Protein AF-A0A6C0H6G8-F1 (afdb_monomer)

Organism: NCBI:txid1070528

Foldseek 3Di:
DEEEEEADDPDPDDDPPYQYEYEDDDDDDDPDPSYHYDDHALLDLVVLLCCCVVRVHAEYAYEQYDPDPPDDLVVVCCRGPVSVLSNLVSQLVRDNHDEYEYEEEPPDDCPDSSNVSRVVCVVVVVVCVVRHRYDYHYDD

pLDDT: mean 82.94, std 13.32, range [47.53, 97.5]

Radius of gyration: 14.56 Å; Cα contacts (8 Å, |Δi|>4): 223; chains: 1; bounding box: 36×35×36 Å

Mean predicted aligned error: 6.03 Å

Sequence (140 aa):
MKVLITGNIIHDIKFDDELIVHIGSVKYTTENKKYIFINGNINSLDLINYVLNKYEITKIIHFFLKSDINVSPIDYTKENIIGIHNLLELSHKYEKLQEFCYITNKKTQDITLFGATQKSIEPIIQLYNNKLPIIIYEND

Secondary structure (DSSP, 8-state):
-EEEEES---S----TT-EEEEES--------TTEEEE---TT-HHHHHHHHHHHT--EEEEEPP---TTS-HHHHHIIIIIHHHHHHHHHHT-TT--EEEEEEETT--TTSHHHHHHHHHHHHHHHHTTTS-EEEEEE-

InterPro domains:
  IPR016040 NAD(P)-binding domain [PF16363] (18-97)
  IPR036291 NAD(P)-binding domain superfamily [SSF51735] (1-103)

Structure (mmCIF, N/CA/C/O backbone):
data_AF-A0A6C0H6G8-F1
#
_entry.id   AF-A0A6C0H6G8-F1
#
loop_
_atom_site.group_PDB
_atom_site.id
_atom_site.type_symbol
_atom_site.label_atom_id
_atom_site.label_alt_id
_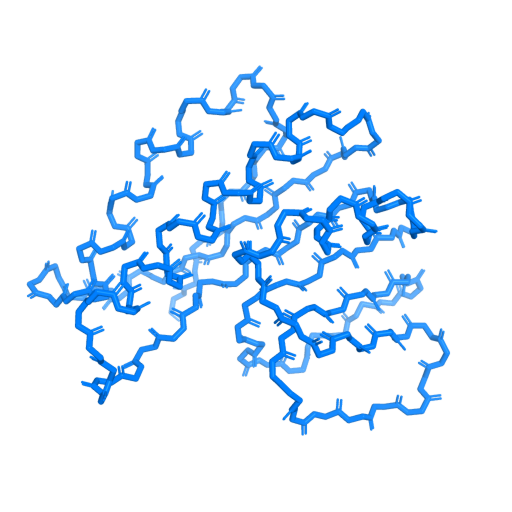atom_site.label_comp_id
_atom_site.label_asym_id
_atom_site.label_entity_id
_atom_site.label_seq_id
_atom_site.pdbx_PDB_ins_code
_atom_site.Cartn_x
_atom_site.Cartn_y
_atom_site.Cartn_z
_atom_site.occupancy
_atom_site.B_iso_or_equiv
_atom_site.auth_seq_id
_atom_site.auth_comp_id
_atom_site.auth_asym_id
_atom_site.auth_atom_id
_atom_site.pdbx_PDB_model_num
ATOM 1 N N . MET A 1 1 ? -6.712 -6.299 16.492 1.00 82.56 1 MET A N 1
ATOM 2 C CA . MET A 1 1 ? -6.152 -5.375 15.477 1.00 82.56 1 MET A CA 1
ATOM 3 C C . MET A 1 1 ? -6.678 -5.778 14.097 1.00 82.56 1 MET A C 1
ATOM 5 O O . MET A 1 1 ? -7.070 -6.934 13.945 1.00 82.56 1 MET A O 1
ATOM 9 N N . LYS A 1 2 ? -6.800 -4.847 13.136 1.00 91.38 2 LYS A N 1
ATOM 10 C CA . LYS A 1 2 ? -7.336 -5.138 11.791 1.00 91.38 2 LYS A CA 1
ATOM 11 C C . LYS A 1 2 ? -6.296 -4.757 10.742 1.00 91.38 2 LYS A C 1
ATOM 13 O O . LYS A 1 2 ? -5.948 -3.582 10.618 1.00 91.38 2 LYS A O 1
ATOM 18 N N . VAL A 1 3 ? -5.778 -5.753 10.036 1.00 91.44 3 VAL A N 1
ATOM 19 C CA . VAL A 1 3 ? -4.589 -5.626 9.196 1.00 91.44 3 VAL A CA 1
ATOM 20 C C . VAL A 1 3 ? -4.957 -5.761 7.730 1.00 91.44 3 VAL A C 1
ATOM 22 O O . VAL A 1 3 ? -5.614 -6.719 7.330 1.00 91.44 3 VAL A O 1
ATOM 25 N N . LEU A 1 4 ? -4.497 -4.813 6.921 1.00 92.31 4 LEU A N 1
ATOM 26 C CA . LEU A 1 4 ? -4.487 -4.937 5.471 1.0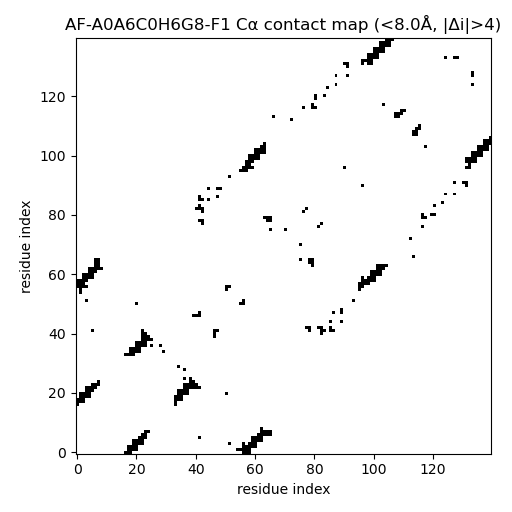0 92.31 4 LEU A CA 1
ATOM 27 C C . LEU A 1 4 ? -3.099 -5.383 5.024 1.00 92.31 4 LEU A C 1
ATOM 29 O O . LEU A 1 4 ? -2.117 -4.673 5.230 1.00 92.31 4 LEU A O 1
ATOM 33 N N . ILE A 1 5 ? -3.032 -6.535 4.371 1.00 89.31 5 ILE A N 1
ATOM 34 C CA . ILE A 1 5 ? -1.829 -7.024 3.710 1.00 89.31 5 ILE A CA 1
ATOM 35 C C . ILE A 1 5 ? -1.957 -6.754 2.215 1.00 89.31 5 ILE A C 1
ATOM 37 O O . ILE A 1 5 ? -2.978 -7.042 1.588 1.00 89.31 5 ILE A O 1
ATOM 41 N N . THR A 1 6 ? -0.898 -6.217 1.628 1.00 88.12 6 THR A N 1
ATOM 42 C CA . THR A 1 6 ? -0.781 -6.031 0.179 1.00 88.12 6 THR A CA 1
ATOM 43 C C . THR A 1 6 ? 0.589 -6.509 -0.281 1.00 88.12 6 THR A C 1
ATOM 45 O O . THR A 1 6 ? 1.507 -6.641 0.530 1.00 88.12 6 THR A O 1
ATOM 48 N N . GLY A 1 7 ? 0.721 -6.802 -1.572 1.00 78.38 7 GLY A N 1
ATOM 49 C CA . GLY A 1 7 ? 1.931 -7.426 -2.098 1.00 78.38 7 GLY A CA 1
ATOM 50 C C . GLY A 1 7 ? 1.802 -8.939 -2.265 1.00 78.38 7 GLY A C 1
ATOM 51 O O . GLY A 1 7 ? 0.791 -9.553 -1.903 1.00 78.38 7 GLY A O 1
ATOM 52 N N . ASN A 1 8 ? 2.854 -9.545 -2.814 1.00 67.00 8 ASN A N 1
ATOM 53 C CA . ASN A 1 8 ? 2.975 -10.996 -2.872 1.00 67.00 8 ASN A CA 1
ATOM 54 C C . ASN A 1 8 ? 3.460 -11.476 -1.508 1.00 67.00 8 ASN A C 1
ATOM 56 O O . ASN A 1 8 ? 4.574 -11.166 -1.095 1.00 67.00 8 ASN A O 1
ATOM 60 N N . ILE A 1 9 ? 2.617 -12.231 -0.813 1.00 59.38 9 ILE A N 1
ATOM 61 C CA . ILE A 1 9 ? 2.985 -12.868 0.448 1.00 59.38 9 ILE A CA 1
ATOM 62 C C . ILE A 1 9 ? 4.026 -13.950 0.128 1.00 59.38 9 ILE A C 1
ATOM 64 O O . ILE A 1 9 ? 3.728 -14.903 -0.592 1.00 59.38 9 ILE A O 1
ATOM 68 N N . ILE A 1 10 ? 5.255 -13.779 0.622 1.00 47.53 10 ILE A N 1
ATOM 69 C CA . ILE A 1 10 ? 6.367 -14.709 0.357 1.00 47.53 10 ILE A CA 1
ATOM 70 C C . ILE A 1 10 ? 6.342 -15.898 1.340 1.00 47.53 10 ILE A C 1
ATOM 72 O O . ILE A 1 10 ? 6.851 -16.967 1.015 1.00 47.53 10 ILE A O 1
ATOM 76 N N . HIS A 1 11 ? 5.678 -15.772 2.497 1.00 49.94 11 HIS A N 1
ATOM 77 C CA . HIS A 1 11 ? 5.649 -16.806 3.540 1.00 49.94 11 HIS A CA 1
ATOM 78 C C . HIS A 1 11 ? 4.314 -16.854 4.293 1.00 49.94 11 HIS A C 1
ATOM 80 O O . HIS A 1 11 ? 3.598 -15.861 4.335 1.00 49.94 11 HIS A O 1
ATOM 86 N N . ASP A 1 12 ? 3.995 -17.990 4.920 1.00 52.94 12 ASP A N 1
ATOM 87 C CA . ASP A 1 12 ? 2.834 -18.145 5.806 1.00 52.94 12 ASP A CA 1
ATOM 88 C C . ASP A 1 12 ? 2.967 -17.238 7.037 1.00 52.94 12 ASP A C 1
ATOM 90 O O . ASP A 1 12 ? 3.495 -17.636 8.078 1.00 52.94 12 ASP A O 1
ATOM 94 N N . ILE A 1 13 ? 2.503 -15.994 6.926 1.00 58.56 13 ILE A N 1
ATOM 95 C CA . ILE A 1 13 ? 2.476 -15.082 8.066 1.00 58.56 13 ILE A CA 1
ATOM 96 C C . ILE A 1 13 ? 1.244 -15.403 8.901 1.00 58.56 13 ILE A C 1
ATOM 98 O O . ILE A 1 13 ? 0.098 -15.191 8.489 1.00 58.56 13 ILE A O 1
ATOM 102 N N . LYS A 1 14 ? 1.498 -15.944 10.088 1.00 58.47 14 LYS A N 1
ATOM 103 C CA . LYS A 1 14 ? 0.480 -16.161 11.109 1.00 58.47 14 LYS A CA 1
ATOM 104 C C . LYS A 1 14 ? 0.383 -14.897 11.950 1.00 58.47 14 LYS A C 1
ATOM 106 O O . LYS A 1 14 ? 1.369 -14.510 12.570 1.00 58.47 14 LYS A O 1
ATOM 111 N N . PHE A 1 15 ? -0.791 -14.276 11.966 1.00 65.19 15 PHE A N 1
ATOM 112 C CA . PHE A 1 15 ? -1.121 -13.281 12.980 1.00 65.19 15 PHE A CA 1
ATOM 113 C C . PHE A 1 15 ? -2.182 -13.889 13.886 1.00 65.19 15 PHE A C 1
ATOM 115 O O . PHE A 1 15 ? -3.230 -14.343 13.415 1.00 65.19 15 PHE A O 1
ATOM 122 N N . ASP A 1 16 ? -1.892 -13.927 15.180 1.00 64.62 16 ASP A N 1
ATOM 123 C CA . ASP A 1 16 ? -2.834 -14.422 16.171 1.00 64.62 16 ASP A CA 1
ATOM 124 C C . ASP A 1 16 ? -3.845 -13.311 16.502 1.00 64.62 16 ASP A C 1
ATOM 126 O O . ASP A 1 16 ? -3.483 -12.172 16.771 1.00 64.62 16 ASP A O 1
ATOM 130 N N . ASP A 1 17 ? -5.137 -13.649 16.451 1.00 60.91 17 ASP A N 1
ATOM 131 C CA . ASP A 1 17 ? -6.265 -12.789 16.861 1.00 60.91 17 ASP A CA 1
ATOM 132 C C . ASP A 1 17 ? -6.508 -11.484 16.077 1.00 60.91 17 ASP A C 1
ATOM 134 O O . ASP A 1 17 ? -7.183 -10.563 16.552 1.00 60.91 17 ASP A O 1
ATOM 138 N N . GLU A 1 18 ? -6.079 -11.438 14.817 1.00 76.50 18 GLU A N 1
ATOM 139 C CA . GLU A 1 18 ? -6.266 -10.282 13.935 1.00 76.50 18 GLU A CA 1
ATOM 140 C C . GLU A 1 18 ? -7.187 -10.590 12.755 1.00 76.50 18 GLU A C 1
ATOM 142 O O . GLU A 1 18 ? -7.136 -11.675 12.179 1.00 76.50 18 GLU A O 1
ATOM 147 N N . LEU A 1 19 ? -8.035 -9.624 12.381 1.00 80.31 19 LEU A N 1
ATOM 148 C CA . LEU A 1 19 ? -8.724 -9.677 11.091 1.00 80.31 19 LEU A CA 1
ATOM 149 C C . LEU A 1 19 ? -7.719 -9.283 10.013 1.00 80.31 19 LEU A C 1
ATOM 151 O O . LEU A 1 19 ? -7.237 -8.150 10.025 1.00 80.31 19 LEU A O 1
ATOM 155 N N . ILE A 1 20 ? -7.457 -10.183 9.076 1.00 82.31 20 ILE A N 1
ATOM 156 C CA . ILE A 1 20 ? -6.527 -9.963 7.974 1.00 82.31 20 ILE A CA 1
ATOM 157 C C . ILE A 1 20 ? -7.315 -9.837 6.685 1.00 82.31 20 ILE A C 1
ATOM 159 O O . ILE A 1 20 ? -8.062 -10.737 6.304 1.00 82.31 20 ILE A O 1
ATOM 163 N N . VAL A 1 21 ? -7.112 -8.724 5.995 1.00 80.25 21 VAL A N 1
ATOM 164 C CA . VAL A 1 21 ? -7.629 -8.495 4.653 1.00 80.25 21 VAL A CA 1
ATOM 165 C C . VAL A 1 21 ? -6.450 -8.486 3.696 1.00 80.25 21 VAL A C 1
ATOM 167 O O . VAL A 1 21 ? -5.530 -7.696 3.875 1.00 80.25 21 VAL A O 1
ATOM 170 N N . HIS A 1 22 ? -6.451 -9.352 2.687 1.00 84.38 22 HIS A N 1
ATOM 171 C CA . HIS A 1 22 ? -5.402 -9.386 1.666 1.00 84.38 22 HIS A CA 1
ATOM 172 C C . HIS A 1 22 ? -5.952 -8.931 0.319 1.00 84.38 22 HIS A C 1
ATOM 174 O O . HIS A 1 22 ? -6.954 -9.474 -0.147 1.0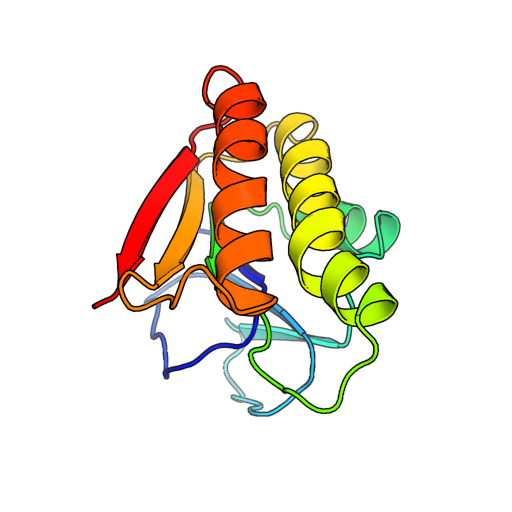0 84.38 22 HIS A O 1
ATOM 180 N N . ILE A 1 23 ? -5.294 -7.948 -0.303 1.00 83.31 23 ILE A N 1
ATOM 181 C CA . ILE A 1 23 ? -5.559 -7.553 -1.693 1.00 83.31 23 ILE A CA 1
ATOM 182 C C . ILE A 1 23 ? -4.446 -8.119 -2.573 1.00 83.31 23 ILE A C 1
ATOM 184 O O . ILE A 1 23 ? -3.292 -7.693 -2.471 1.00 83.31 23 ILE A O 1
ATOM 188 N N . GLY A 1 24 ? -4.792 -9.049 -3.460 1.00 78.31 24 GLY A N 1
ATOM 189 C CA . GLY A 1 24 ? -3.836 -9.607 -4.409 1.00 78.31 24 GLY A CA 1
ATOM 190 C C . GLY A 1 24 ? -4.378 -10.778 -5.218 1.00 78.31 24 GLY A C 1
ATOM 191 O O . GLY A 1 24 ? -5.546 -11.151 -5.117 1.00 78.31 24 GLY A O 1
ATOM 192 N N . SER A 1 25 ? -3.498 -11.362 -6.032 1.00 67.50 25 SER A N 1
ATOM 193 C CA . SER A 1 25 ? -3.811 -12.569 -6.801 1.00 67.50 25 SER A CA 1
ATOM 194 C C . SER A 1 25 ? -3.814 -13.792 -5.877 1.00 67.50 25 SER A C 1
ATOM 196 O O . SER A 1 25 ? -2.908 -13.966 -5.063 1.00 67.50 25 SER A O 1
ATOM 198 N N . VAL A 1 26 ? -4.837 -14.638 -5.995 1.00 57.00 26 VAL A N 1
ATOM 199 C CA . VAL A 1 26 ? -5.078 -15.783 -5.101 1.00 57.00 26 VAL A CA 1
ATOM 200 C C . VAL A 1 26 ? -3.977 -16.842 -5.234 1.00 57.00 26 VAL A C 1
ATOM 202 O O . VAL A 1 26 ? -3.693 -17.302 -6.339 1.00 57.00 26 VAL A O 1
ATOM 205 N N . LYS A 1 27 ? -3.422 -17.302 -4.103 1.00 52.19 27 LYS A N 1
ATOM 206 C CA . LYS A 1 27 ? -2.722 -18.601 -4.026 1.00 52.19 27 LYS A CA 1
ATOM 207 C C . LYS A 1 27 ? -3.148 -19.502 -2.865 1.00 52.19 27 LYS A C 1
ATOM 209 O O . LYS A 1 27 ? -2.945 -20.704 -2.971 1.00 52.19 27 LYS A O 1
ATOM 214 N N . TYR A 1 28 ? -3.785 -18.975 -1.817 1.00 50.88 28 TYR A N 1
ATOM 215 C CA . TYR A 1 28 ? -4.191 -19.780 -0.663 1.00 50.88 28 TYR A CA 1
ATOM 216 C C . TYR A 1 28 ? -5.539 -19.315 -0.117 1.00 50.88 28 TYR A C 1
ATOM 218 O O . TYR A 1 28 ? -5.723 -18.137 0.172 1.00 50.88 28 TYR A O 1
ATOM 226 N N . THR A 1 29 ? -6.479 -20.245 0.030 1.00 49.69 29 THR A N 1
ATOM 227 C CA . THR A 1 29 ? -7.732 -20.041 0.760 1.00 49.69 29 THR A CA 1
ATOM 228 C C . THR A 1 29 ? -7.630 -20.817 2.064 1.00 49.69 29 THR A C 1
ATOM 230 O O . THR A 1 29 ? -7.604 -22.046 2.047 1.00 49.69 29 THR A O 1
ATOM 233 N N . THR A 1 30 ? -7.552 -20.123 3.194 1.00 54.38 30 THR A N 1
ATOM 234 C CA . THR A 1 30 ? -7.760 -20.752 4.500 1.00 54.38 30 THR A CA 1
ATOM 235 C C . THR A 1 30 ? -9.227 -20.557 4.880 1.00 54.38 30 THR A C 1
ATOM 237 O O . THR A 1 30 ? -9.772 -19.469 4.718 1.00 54.38 30 THR A O 1
ATOM 240 N N . GLU A 1 31 ? -9.895 -21.590 5.398 1.00 59.31 3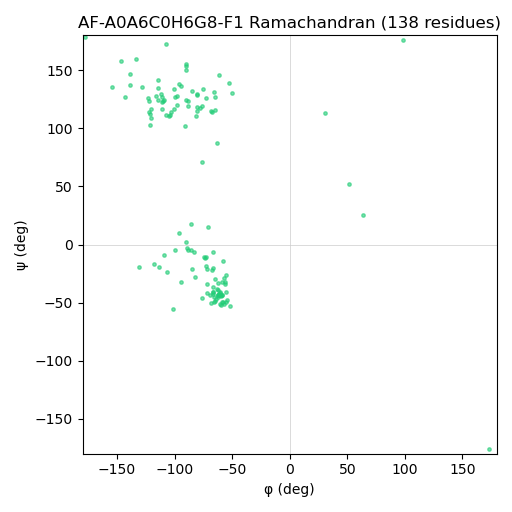1 GLU A N 1
ATOM 241 C CA . GLU A 1 31 ? -11.296 -21.509 5.866 1.00 59.31 31 GLU A CA 1
ATOM 242 C C . GLU A 1 31 ? -11.451 -20.689 7.167 1.00 59.31 31 GLU A C 1
ATOM 244 O O . GLU A 1 31 ? -12.466 -20.744 7.866 1.00 59.31 31 GLU A O 1
ATOM 249 N N . ASN A 1 32 ? -10.424 -19.923 7.536 1.00 68.94 32 ASN A N 1
ATOM 250 C CA . ASN A 1 32 ? -10.394 -19.174 8.773 1.00 68.94 32 ASN A CA 1
ATOM 251 C C . ASN A 1 32 ? -11.196 -17.876 8.614 1.00 68.94 32 ASN A C 1
ATOM 253 O O . ASN A 1 32 ? -10.825 -16.995 7.845 1.00 68.94 32 ASN A O 1
ATOM 257 N N . LYS A 1 33 ? -12.259 -17.719 9.411 1.00 72.75 33 LYS A N 1
ATOM 258 C CA . LYS A 1 33 ? -13.119 -16.518 9.436 1.00 72.75 33 LYS A CA 1
ATOM 259 C C . LYS A 1 33 ? -12.371 -15.213 9.751 1.00 72.75 33 LYS A C 1
ATOM 261 O O . LYS A 1 33 ? -12.936 -14.140 9.566 1.00 72.75 33 LYS A O 1
ATOM 266 N N . LYS A 1 34 ? -11.131 -15.295 10.245 1.00 81.31 34 LYS A N 1
ATOM 267 C CA . LYS A 1 34 ? -10.244 -14.149 10.493 1.00 81.31 34 LYS A CA 1
ATOM 268 C C . LYS A 1 34 ? -9.487 -13.680 9.240 1.00 81.31 34 LYS A C 1
ATOM 270 O O . LYS A 1 34 ? -8.834 -12.647 9.300 1.00 81.31 34 LYS A O 1
ATOM 275 N N . TYR A 1 35 ? -9.586 -14.392 8.116 1.00 83.56 35 TYR A N 1
ATOM 276 C CA . TYR A 1 35 ? -8.925 -14.050 6.857 1.00 83.56 35 TYR A CA 1
ATOM 277 C C . TYR A 1 35 ? -9.954 -13.735 5.768 1.00 83.56 35 TYR A C 1
ATOM 279 O O . TYR A 1 35 ? -10.859 -14.520 5.489 1.00 83.56 35 TYR A O 1
ATOM 287 N N . ILE A 1 36 ? -9.796 -12.579 5.131 1.00 86.00 36 ILE A N 1
ATOM 288 C CA . ILE A 1 36 ? -10.605 -12.130 4.001 1.00 86.00 36 ILE A CA 1
ATOM 289 C C . ILE A 1 36 ? -9.669 -11.901 2.823 1.00 86.00 36 ILE A C 1
ATOM 291 O O . ILE A 1 36 ? -8.810 -11.022 2.850 1.00 86.00 36 ILE A O 1
ATOM 295 N N . PHE A 1 37 ? -9.865 -12.675 1.763 1.00 85.69 37 PHE A N 1
ATOM 296 C CA . PHE A 1 37 ? -9.129 -12.508 0.518 1.00 85.69 37 PHE A CA 1
ATOM 297 C C . PHE A 1 37 ? -9.967 -11.714 -0.475 1.00 85.69 37 PHE A C 1
ATOM 299 O O . PHE A 1 37 ? -11.120 -12.051 -0.749 1.00 85.69 37 PHE A O 1
ATOM 306 N N . ILE A 1 38 ? -9.374 -10.658 -1.018 1.00 87.06 38 ILE A N 1
ATOM 307 C CA . ILE A 1 38 ? -9.989 -9.786 -2.008 1.00 87.06 38 ILE A CA 1
ATOM 308 C C . ILE A 1 38 ? -9.117 -9.836 -3.254 1.00 87.06 38 ILE A C 1
ATOM 310 O O . ILE A 1 38 ? -8.009 -9.301 -3.283 1.00 87.06 38 ILE A O 1
ATOM 314 N N . ASN A 1 39 ? -9.630 -10.480 -4.300 1.00 86.56 39 ASN A N 1
ATOM 315 C CA . ASN A 1 39 ? -8.971 -10.440 -5.595 1.00 86.56 39 ASN A CA 1
ATOM 316 C C . ASN A 1 39 ? -9.047 -9.010 -6.145 1.00 86.56 39 ASN A C 1
ATOM 318 O O . ASN A 1 39 ? -10.137 -8.504 -6.419 1.00 86.56 39 ASN A O 1
ATOM 322 N N . GLY A 1 40 ? -7.901 -8.348 -6.272 1.00 87.00 40 GLY A N 1
ATOM 323 C CA . GLY A 1 40 ? -7.853 -6.951 -6.672 1.00 87.00 40 GLY A CA 1
ATOM 324 C C . GLY A 1 40 ? -6.440 -6.399 -6.798 1.00 87.00 40 GLY A C 1
ATOM 325 O O . GLY A 1 40 ? -5.452 -7.092 -6.564 1.00 87.00 40 GLY A O 1
ATOM 326 N N . ASN A 1 41 ? -6.358 -5.129 -7.195 1.00 86.50 41 ASN A N 1
ATOM 327 C CA . ASN A 1 41 ? -5.108 -4.422 -7.450 1.00 86.50 41 ASN A CA 1
ATOM 328 C C . ASN A 1 41 ? -5.098 -3.097 -6.675 1.00 86.50 41 ASN A C 1
ATOM 330 O O . ASN A 1 41 ? -6.077 -2.353 -6.699 1.00 86.50 41 ASN A O 1
ATOM 334 N N . ILE A 1 42 ? -3.972 -2.785 -6.037 1.00 90.00 42 ILE A N 1
ATOM 335 C CA . ILE A 1 42 ? -3.721 -1.527 -5.312 1.00 90.00 42 ILE A CA 1
ATOM 336 C C . ILE A 1 42 ? -3.654 -0.290 -6.233 1.00 90.00 42 ILE A C 1
ATOM 338 O O . ILE A 1 42 ? -3.623 0.850 -5.785 1.00 90.00 42 ILE A O 1
ATOM 342 N N . ASN A 1 43 ? -3.691 -0.487 -7.547 1.00 91.25 43 ASN A N 1
ATOM 343 C CA . ASN A 1 43 ? -3.943 0.583 -8.505 1.00 91.25 43 ASN A CA 1
ATOM 344 C C . ASN A 1 43 ? -5.416 1.040 -8.527 1.00 91.25 43 ASN A C 1
ATOM 346 O O . ASN A 1 43 ? -5.715 2.082 -9.102 1.00 91.25 43 ASN A O 1
ATOM 350 N N . SER A 1 44 ? -6.336 0.298 -7.897 1.00 94.62 44 SER A N 1
ATOM 351 C CA . SER A 1 44 ? -7.737 0.697 -7.744 1.00 94.62 44 SER A CA 1
ATOM 352 C C . SER A 1 44 ? -7.942 1.482 -6.447 1.00 94.62 44 SER A C 1
ATOM 354 O O . SER A 1 44 ? -8.024 0.908 -5.358 1.00 94.62 44 SER A O 1
ATOM 356 N N . LEU A 1 45 ? -8.038 2.808 -6.570 1.00 95.94 45 LEU A N 1
ATOM 357 C CA . LEU A 1 45 ? -8.260 3.708 -5.434 1.00 95.94 45 LEU A CA 1
ATOM 358 C C . LEU A 1 45 ? -9.582 3.416 -4.716 1.00 95.94 45 LEU A C 1
ATOM 360 O O . LEU A 1 45 ? -9.615 3.373 -3.488 1.00 95.94 45 LEU A O 1
ATOM 364 N N . ASP A 1 46 ? -10.646 3.146 -5.474 1.00 96.88 46 ASP A N 1
ATOM 365 C CA . ASP A 1 46 ? -11.961 2.814 -4.920 1.00 96.88 46 ASP A CA 1
ATOM 366 C C . ASP A 1 46 ? -11.909 1.532 -4.092 1.00 96.88 46 ASP A C 1
ATOM 368 O O . ASP A 1 46 ? -12.506 1.463 -3.018 1.00 96.88 46 ASP A O 1
ATOM 372 N N . LEU A 1 47 ? -11.150 0.532 -4.554 1.00 95.50 47 LEU A N 1
ATOM 373 C CA . LEU A 1 47 ? -10.969 -0.717 -3.824 1.00 95.50 47 LEU A CA 1
ATOM 374 C C . LEU A 1 47 ? -10.220 -0.494 -2.512 1.00 95.50 47 LEU A C 1
ATOM 376 O O . LEU A 1 47 ? -10.678 -0.967 -1.473 1.00 95.50 47 LEU A O 1
ATOM 380 N N . ILE A 1 48 ? -9.087 0.216 -2.544 1.00 95.56 48 ILE A N 1
ATOM 381 C CA . ILE A 1 48 ? -8.322 0.510 -1.325 1.00 95.56 48 ILE A CA 1
ATOM 382 C C . ILE A 1 48 ? -9.208 1.282 -0.349 1.00 95.56 48 ILE A C 1
ATOM 384 O O . ILE A 1 48 ? -9.341 0.880 0.805 1.00 95.56 48 ILE A O 1
ATOM 388 N N . ASN A 1 49 ? -9.864 2.347 -0.812 1.00 97.25 49 ASN A N 1
ATOM 389 C CA . ASN A 1 49 ? -10.717 3.171 0.033 1.00 97.25 49 ASN A CA 1
ATOM 390 C C . ASN A 1 49 ? -11.888 2.365 0.617 1.00 97.25 49 ASN A C 1
ATOM 392 O O . ASN A 1 49 ? -12.177 2.470 1.811 1.00 97.25 49 ASN A O 1
ATOM 396 N N . TYR A 1 50 ? -12.529 1.512 -0.187 1.00 97.31 50 TYR A N 1
ATOM 397 C CA . TYR A 1 50 ? -13.557 0.589 0.289 1.00 97.31 50 TYR A CA 1
ATOM 398 C C . TYR A 1 50 ? -13.010 -0.331 1.380 1.00 97.31 50 TYR A C 1
ATOM 400 O O . TYR A 1 50 ? -13.624 -0.433 2.435 1.00 97.31 50 TYR A O 1
ATOM 408 N N . VAL A 1 51 ? -11.857 -0.969 1.167 1.00 96.44 51 VAL A N 1
ATOM 409 C CA . VAL A 1 51 ? -11.268 -1.916 2.125 1.00 96.44 51 VAL A CA 1
ATOM 410 C C . VAL A 1 51 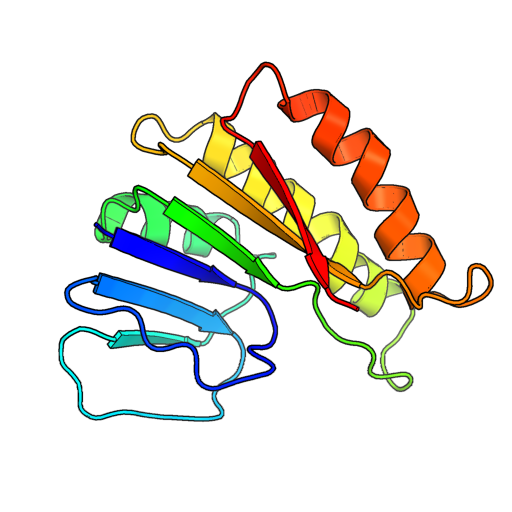? -10.887 -1.232 3.436 1.00 96.44 51 VAL A C 1
ATOM 412 O O . VAL A 1 51 ? -11.255 -1.733 4.501 1.00 96.44 51 VAL A O 1
ATOM 415 N N . LEU A 1 52 ? -10.220 -0.075 3.372 1.00 97.38 52 LEU A N 1
ATOM 416 C CA . LEU A 1 52 ? -9.846 0.697 4.559 1.00 97.38 52 LEU A CA 1
ATOM 417 C C . LEU A 1 52 ? -11.078 1.019 5.415 1.00 97.38 52 LEU A C 1
ATOM 419 O O . LEU A 1 52 ? -11.090 0.723 6.609 1.00 97.38 52 LEU A O 1
ATOM 423 N N . ASN A 1 53 ? -12.144 1.533 4.795 1.00 97.50 53 ASN A N 1
ATOM 424 C CA . ASN A 1 53 ? -13.352 1.952 5.507 1.00 97.50 53 ASN A CA 1
ATOM 425 C C . ASN A 1 53 ? -14.239 0.778 5.949 1.00 97.50 53 ASN A C 1
ATOM 427 O O . ASN A 1 53 ? -14.680 0.743 7.096 1.00 97.50 53 ASN A O 1
ATOM 431 N N . LYS A 1 54 ? -14.491 -0.195 5.064 1.00 96.75 54 LYS A N 1
ATOM 432 C CA . LYS A 1 54 ? -15.359 -1.362 5.309 1.00 96.75 54 LYS A CA 1
ATOM 433 C C . LYS A 1 54 ? -14.870 -2.187 6.489 1.00 96.75 54 LYS A C 1
ATOM 435 O O . LYS A 1 54 ? -15.679 -2.643 7.294 1.00 96.75 54 LYS A O 1
ATOM 440 N N . TYR A 1 55 ? -13.561 -2.412 6.550 1.00 95.44 55 TYR A N 1
ATOM 441 C CA . TYR A 1 55 ? -12.957 -3.263 7.566 1.00 95.44 55 TYR A CA 1
ATOM 442 C C . TYR A 1 55 ? -12.361 -2.465 8.714 1.00 95.44 55 TYR A C 1
ATOM 444 O O . TYR A 1 55 ? -11.974 -3.078 9.696 1.00 95.44 55 TYR A O 1
ATOM 452 N N . GLU A 1 56 ? -12.349 -1.133 8.649 1.00 96.25 56 GLU A N 1
ATOM 453 C CA . GLU A 1 56 ? -11.740 -0.259 9.654 1.00 96.25 56 GLU A CA 1
ATOM 454 C C . GLU A 1 56 ? -10.295 -0.660 9.960 1.00 96.25 56 GLU A C 1
ATOM 456 O O . GLU A 1 56 ? -9.919 -0.907 11.107 1.00 96.25 56 GLU A O 1
ATOM 461 N N . ILE A 1 57 ? -9.501 -0.789 8.903 1.00 96.94 57 ILE A N 1
ATOM 462 C CA . ILE A 1 57 ? -8.094 -1.170 8.998 1.00 96.94 57 ILE A CA 1
ATOM 463 C C . ILE A 1 57 ? -7.378 -0.242 9.989 1.00 96.94 57 ILE A C 1
ATOM 465 O O . ILE A 1 57 ? -7.635 0.955 10.010 1.00 96.94 57 ILE A O 1
ATOM 469 N N . THR A 1 58 ? -6.500 -0.782 10.827 1.00 96.81 58 THR A N 1
ATOM 470 C CA . THR A 1 58 ? -5.668 0.007 11.753 1.00 96.81 58 THR A CA 1
ATOM 471 C C . THR A 1 58 ? -4.184 -0.162 11.464 1.00 96.81 58 THR A C 1
ATOM 473 O O . THR A 1 58 ? -3.384 0.661 11.892 1.00 96.81 58 THR A O 1
ATOM 476 N N . LYS A 1 59 ? -3.808 -1.198 10.710 1.00 95.12 59 LYS A N 1
ATOM 477 C CA . LYS A 1 59 ? -2.428 -1.465 10.313 1.00 95.12 59 LYS A CA 1
ATOM 478 C C . LYS A 1 59 ? -2.366 -1.918 8.862 1.00 95.12 59 LYS A C 1
ATOM 480 O O . LYS A 1 59 ? -3.177 -2.738 8.431 1.00 95.12 59 LYS A O 1
ATOM 485 N N . ILE A 1 60 ? -1.402 -1.401 8.115 1.00 94.25 60 ILE A N 1
ATOM 486 C CA . ILE A 1 60 ? -1.113 -1.836 6.747 1.00 94.25 60 ILE A CA 1
ATOM 487 C C . ILE A 1 60 ? 0.262 -2.484 6.734 1.00 94.25 60 ILE A C 1
ATOM 489 O O . ILE A 1 60 ? 1.202 -1.938 7.297 1.00 94.25 60 ILE A O 1
ATOM 493 N N . ILE A 1 61 ? 0.379 -3.635 6.080 1.00 91.56 61 ILE A N 1
ATOM 494 C CA . ILE A 1 61 ? 1.655 -4.284 5.794 1.00 91.56 61 ILE A CA 1
ATOM 495 C C . ILE A 1 61 ? 1.755 -4.441 4.282 1.00 91.56 61 ILE A C 1
ATOM 497 O O . ILE A 1 61 ? 0.994 -5.190 3.663 1.00 91.56 61 ILE A O 1
ATOM 501 N N . HIS A 1 62 ? 2.682 -3.710 3.679 1.00 89.69 62 HIS A N 1
ATOM 502 C CA . HIS A 1 62 ? 2.957 -3.794 2.257 1.00 89.69 62 HIS A CA 1
ATOM 503 C C . HIS A 1 62 ? 4.258 -4.559 2.027 1.00 89.69 62 HIS A C 1
ATOM 505 O O . HIS A 1 62 ? 5.344 -4.065 2.336 1.00 89.69 62 HIS A O 1
ATOM 511 N N . PHE A 1 63 ? 4.135 -5.764 1.475 1.00 84.06 63 PHE A N 1
ATOM 512 C CA . PHE A 1 63 ? 5.270 -6.514 0.955 1.00 84.06 63 PHE A CA 1
ATOM 513 C C . PHE A 1 63 ? 5.615 -5.988 -0.425 1.00 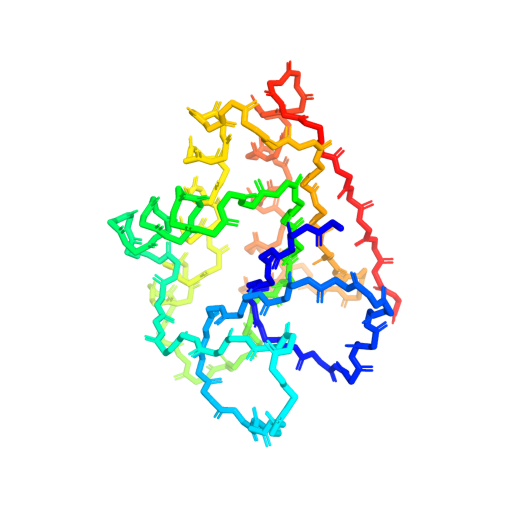84.06 63 PHE A C 1
ATOM 515 O O . PHE A 1 63 ? 4.738 -5.918 -1.289 1.00 84.06 63 PHE A O 1
ATOM 522 N N . PHE A 1 64 ? 6.889 -5.662 -0.641 1.00 71.00 64 PHE A N 1
ATOM 523 C CA . PHE A 1 64 ? 7.353 -5.272 -1.961 1.00 71.00 64 PHE A CA 1
ATOM 524 C C . PHE A 1 64 ? 6.916 -6.294 -3.026 1.00 71.00 64 PHE A C 1
ATOM 526 O O . PHE A 1 64 ? 7.060 -7.510 -2.854 1.00 71.00 64 PHE A O 1
ATOM 533 N N . LEU A 1 65 ? 6.329 -5.799 -4.115 1.00 66.25 65 LEU A N 1
ATOM 534 C CA . LEU A 1 65 ? 5.660 -6.617 -5.118 1.00 66.25 65 LEU A CA 1
ATOM 535 C C . LEU A 1 65 ? 6.633 -7.061 -6.242 1.00 66.25 65 LEU A C 1
ATOM 537 O O . LEU A 1 65 ? 7.675 -6.472 -6.493 1.00 66.25 65 LEU A O 1
ATOM 541 N N . LYS A 1 66 ? 6.287 -8.199 -6.859 1.00 63.84 66 LYS A N 1
ATOM 542 C CA . LYS A 1 66 ? 6.747 -8.804 -8.132 1.00 63.84 66 LYS A CA 1
ATOM 543 C C . LYS A 1 66 ? 8.196 -8.550 -8.613 1.00 63.84 66 LYS A C 1
ATOM 545 O O . LYS A 1 66 ? 8.550 -7.498 -9.135 1.00 63.84 66 LYS A O 1
ATOM 550 N N . SER A 1 67 ? 8.986 -9.624 -8.631 1.00 59.16 67 SER A N 1
ATOM 551 C CA . SER A 1 67 ? 10.269 -9.742 -9.348 1.00 59.16 67 SER A CA 1
ATOM 552 C C . SER A 1 67 ? 10.152 -10.415 -10.727 1.00 59.16 67 SER A C 1
ATOM 554 O O . SER A 1 67 ? 11.167 -10.773 -11.319 1.00 59.16 67 SER A O 1
ATOM 556 N N . ASP A 1 68 ? 8.932 -10.636 -11.236 1.00 68.00 68 ASP A N 1
ATOM 557 C CA . ASP A 1 68 ? 8.729 -11.339 -12.507 1.00 68.00 68 ASP A CA 1
ATOM 558 C C . ASP A 1 68 ? 9.326 -10.527 -13.660 1.00 68.00 68 ASP A C 1
ATOM 560 O O . ASP A 1 68 ? 8.893 -9.415 -13.944 1.00 68.00 68 ASP A O 1
ATOM 564 N N . ILE A 1 69 ? 10.343 -11.082 -14.312 1.00 63.66 69 ILE A N 1
ATOM 565 C CA . ILE A 1 69 ? 11.077 -10.426 -15.396 1.00 63.66 69 ILE A CA 1
ATOM 566 C C . ILE A 1 69 ? 10.264 -10.354 -16.699 1.00 63.66 69 ILE A C 1
ATOM 568 O O . ILE A 1 69 ? 10.654 -9.650 -17.627 1.00 63.66 69 ILE A O 1
ATOM 572 N N . ASN A 1 70 ? 9.130 -11.061 -16.775 1.00 69.81 70 ASN A N 1
ATOM 573 C CA . ASN A 1 70 ? 8.331 -11.192 -17.995 1.00 69.81 70 ASN A CA 1
ATOM 574 C C . ASN A 1 70 ? 7.250 -10.109 -18.169 1.00 69.81 70 ASN A C 1
ATOM 576 O O . ASN A 1 70 ? 6.481 -10.168 -19.128 1.00 69.81 70 ASN A O 1
ATOM 580 N N . VAL A 1 71 ? 7.149 -9.131 -17.262 1.00 76.81 71 VAL A N 1
ATOM 581 C CA . VAL A 1 71 ? 6.193 -8.012 -17.387 1.00 76.81 71 VAL A CA 1
ATOM 582 C C . VAL A 1 71 ? 6.808 -6.835 -18.134 1.00 76.81 71 VAL A C 1
ATOM 584 O O . VAL A 1 71 ? 8.010 -6.585 -18.052 1.00 76.81 71 VAL A O 1
ATOM 587 N N . SER A 1 72 ? 5.971 -6.063 -18.832 1.00 86.94 72 SER A N 1
ATOM 588 C CA . SER A 1 72 ? 6.430 -4.828 -19.467 1.00 86.94 72 SER A CA 1
ATOM 589 C C . SER A 1 72 ? 6.963 -3.842 -18.408 1.00 86.94 72 SER A C 1
ATOM 591 O O . SER A 1 72 ? 6.399 -3.764 -17.312 1.00 86.94 72 SER A O 1
ATOM 593 N N . PRO A 1 73 ? 7.996 -3.030 -18.709 1.00 86.25 73 PRO A N 1
ATOM 594 C CA . PRO A 1 73 ? 8.509 -2.037 -17.759 1.00 86.25 73 PRO A CA 1
ATOM 595 C C . PRO A 1 73 ? 7.454 -1.032 -17.274 1.00 86.25 73 PRO A C 1
ATOM 597 O O . PRO A 1 73 ? 7.524 -0.529 -16.151 1.00 86.25 73 PRO A O 1
ATOM 600 N N . ILE A 1 74 ? 6.454 -0.749 -18.115 1.00 87.94 74 ILE A N 1
ATOM 601 C CA . ILE A 1 74 ? 5.336 0.137 -17.785 1.00 87.94 74 ILE A CA 1
ATOM 602 C C . ILE A 1 74 ? 4.446 -0.509 -16.724 1.00 87.94 74 ILE A C 1
ATOM 604 O O . ILE A 1 74 ? 4.141 0.125 -15.715 1.00 87.94 74 ILE A O 1
ATOM 608 N N . ASP A 1 75 ? 4.044 -1.762 -16.929 1.00 85.69 75 ASP A N 1
ATOM 609 C CA . ASP A 1 75 ? 3.194 -2.470 -15.968 1.00 85.69 75 ASP A CA 1
ATOM 610 C C . ASP A 1 75 ? 3.942 -2.716 -14.662 1.00 85.69 75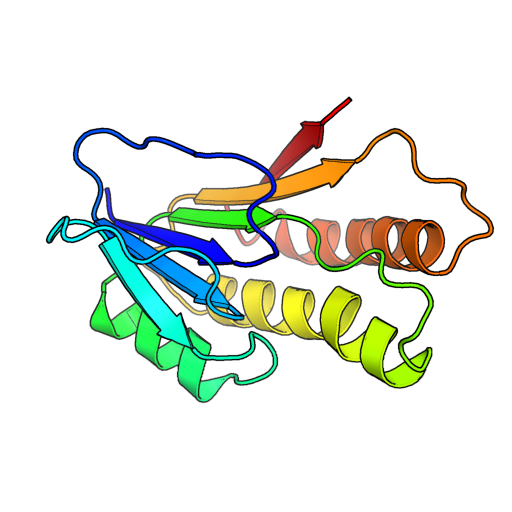 ASP A C 1
ATOM 612 O O . ASP A 1 75 ? 3.384 -2.527 -13.585 1.00 85.69 75 ASP A O 1
ATOM 616 N N . TYR A 1 76 ? 5.238 -3.003 -14.755 1.00 86.06 76 TYR A N 1
ATOM 617 C CA . TYR A 1 76 ? 6.119 -3.114 -13.603 1.00 86.06 76 TYR A CA 1
ATOM 618 C C . TYR A 1 76 ? 6.163 -1.819 -12.776 1.00 86.06 76 TYR A C 1
ATOM 620 O O . TYR A 1 76 ? 6.067 -1.853 -11.551 1.00 86.06 76 TYR A O 1
ATOM 628 N N . THR A 1 77 ? 6.257 -0.662 -13.437 1.00 88.19 77 THR A N 1
ATOM 629 C CA . THR A 1 77 ? 6.239 0.655 -12.781 1.00 88.19 77 THR A CA 1
ATOM 630 C C . THR A 1 77 ? 4.879 0.944 -12.141 1.00 88.19 77 THR A C 1
ATOM 632 O O . THR A 1 77 ? 4.815 1.448 -11.019 1.00 88.19 77 THR A O 1
ATOM 635 N N . LYS A 1 78 ? 3.775 0.600 -12.815 1.00 87.44 78 LYS A N 1
ATOM 636 C CA . LYS A 1 78 ? 2.421 0.745 -12.255 1.00 87.44 78 LYS A CA 1
ATOM 637 C C . LYS A 1 78 ? 2.228 -0.121 -11.010 1.00 87.44 78 LYS A C 1
ATOM 639 O O . LYS A 1 78 ? 1.691 0.339 -10.006 1.00 87.44 78 LYS A O 1
ATOM 644 N N . GLU A 1 79 ? 2.662 -1.373 -11.066 1.00 82.81 79 GLU A N 1
ATOM 645 C CA . GLU A 1 79 ? 2.513 -2.322 -9.964 1.00 82.81 79 GLU A CA 1
ATOM 646 C C . GLU A 1 79 ? 3.393 -1.948 -8.762 1.00 82.81 79 GLU A C 1
ATOM 648 O O . GLU A 1 79 ? 2.899 -1.968 -7.636 1.00 82.81 79 GLU A O 1
ATOM 653 N N . ASN A 1 80 ? 4.649 -1.550 -8.995 1.00 84.44 80 ASN A N 1
ATOM 654 C CA . ASN A 1 80 ? 5.622 -1.333 -7.921 1.00 84.44 80 ASN A CA 1
ATOM 655 C C . ASN A 1 80 ? 5.723 0.112 -7.424 1.00 84.44 80 ASN A C 1
ATOM 657 O O . ASN A 1 80 ? 5.977 0.306 -6.246 1.00 84.44 80 ASN A O 1
ATOM 661 N N . ILE A 1 81 ? 5.522 1.131 -8.264 1.00 89.81 81 ILE A N 1
ATOM 662 C CA . ILE A 1 81 ? 5.635 2.541 -7.841 1.00 89.81 81 ILE A CA 1
ATOM 663 C C . ILE A 1 81 ? 4.249 3.151 -7.616 1.00 89.81 81 ILE A C 1
ATOM 665 O O . ILE A 1 81 ? 3.951 3.645 -6.528 1.00 89.81 81 ILE A O 1
ATOM 669 N N . ILE A 1 82 ? 3.372 3.099 -8.626 1.00 91.25 82 ILE A N 1
ATOM 670 C CA . ILE A 1 82 ? 2.060 3.772 -8.557 1.00 91.25 82 ILE A CA 1
ATOM 671 C C . ILE A 1 82 ? 1.164 3.132 -7.492 1.00 91.25 82 ILE A C 1
ATOM 673 O O . ILE A 1 82 ? 0.517 3.838 -6.721 1.00 91.25 82 ILE A O 1
ATOM 677 N N . GLY A 1 83 ? 1.177 1.803 -7.390 1.00 90.06 83 GLY A N 1
ATOM 678 C CA . GLY A 1 83 ? 0.433 1.088 -6.355 1.00 90.06 83 GLY A CA 1
ATOM 679 C C . GLY A 1 83 ? 0.778 1.541 -4.930 1.00 90.06 83 GLY A C 1
ATOM 680 O O . GLY A 1 83 ? -0.120 1.720 -4.106 1.00 90.06 83 GLY A O 1
ATOM 681 N N . ILE A 1 84 ? 2.060 1.781 -4.643 1.00 91.44 84 ILE A N 1
ATOM 682 C CA . ILE A 1 84 ? 2.510 2.256 -3.326 1.00 91.44 84 ILE A CA 1
ATOM 683 C C . ILE A 1 84 ? 2.107 3.708 -3.097 1.00 91.44 84 ILE A C 1
ATOM 685 O O . ILE A 1 84 ? 1.627 4.033 -2.012 1.00 91.44 84 ILE A O 1
ATOM 689 N N . HIS A 1 85 ? 2.235 4.571 -4.108 1.00 93.31 85 HIS A N 1
ATOM 690 C CA . HIS A 1 85 ? 1.726 5.941 -4.018 1.00 93.31 85 HIS A CA 1
ATOM 691 C C . HIS A 1 85 ? 0.246 5.974 -3.637 1.00 93.31 85 HIS A C 1
ATOM 693 O O . HIS A 1 85 ? -0.137 6.698 -2.721 1.00 93.31 85 HIS A O 1
ATOM 699 N N . ASN A 1 86 ? -0.573 5.160 -4.302 1.00 94.44 86 ASN A N 1
ATOM 700 C CA . ASN A 1 86 ? -2.002 5.065 -4.024 1.00 94.44 86 ASN A CA 1
ATOM 701 C C . ASN A 1 86 ? -2.281 4.613 -2.587 1.00 94.44 86 ASN A C 1
ATOM 703 O O . ASN A 1 86 ? -3.140 5.185 -1.912 1.00 94.44 86 ASN A O 1
ATOM 707 N N . LEU A 1 87 ? -1.539 3.608 -2.111 1.00 94.25 87 LEU A N 1
ATOM 708 C CA . LEU A 1 87 ? -1.617 3.133 -0.732 1.00 94.25 87 LEU A CA 1
ATOM 709 C C . LEU A 1 87 ? -1.258 4.235 0.266 1.00 94.25 87 LEU A C 1
ATOM 711 O O . LEU A 1 87 ? -2.041 4.467 1.181 1.00 94.25 87 LEU A O 1
ATOM 715 N N . LEU A 1 88 ? -0.125 4.920 0.094 1.00 95.25 88 LEU A N 1
ATOM 716 C CA . LEU A 1 88 ? 0.320 5.993 0.993 1.00 95.25 88 LEU A CA 1
ATOM 717 C C . LEU A 1 88 ? -0.659 7.172 1.003 1.00 95.25 88 LEU A C 1
ATOM 719 O O . LEU A 1 88 ? -1.016 7.669 2.068 1.00 95.25 88 LEU A O 1
ATOM 723 N N . GLU A 1 89 ? -1.147 7.589 -0.163 1.00 95.94 89 GLU A N 1
ATOM 724 C CA . GLU A 1 89 ? -2.066 8.721 -0.285 1.00 95.94 89 GLU A CA 1
ATOM 725 C C . GLU A 1 89 ? -3.418 8.447 0.385 1.00 95.94 89 GLU A C 1
ATOM 727 O O . GLU A 1 89 ? -3.931 9.285 1.131 1.00 95.94 89 GLU A O 1
ATOM 732 N N . LEU A 1 90 ? -3.999 7.265 0.159 1.00 97.00 90 LEU A N 1
ATOM 733 C CA . LEU A 1 90 ? -5.257 6.886 0.806 1.00 97.00 90 LEU A CA 1
ATOM 734 C C . LEU A 1 90 ? -5.071 6.586 2.292 1.00 97.00 90 LEU A C 1
ATOM 736 O O . LEU A 1 90 ? -5.944 6.925 3.085 1.00 97.00 90 LEU A O 1
ATOM 740 N N . SER A 1 91 ? -3.924 6.024 2.677 1.00 96.38 91 SER A N 1
ATOM 741 C CA . SER A 1 91 ? -3.547 5.842 4.083 1.00 96.38 91 SER A CA 1
ATOM 742 C C . SER A 1 91 ? -3.472 7.177 4.811 1.00 96.38 91 SER A C 1
ATOM 744 O O . SER A 1 91 ? -3.995 7.300 5.911 1.00 96.38 91 SER A O 1
ATOM 746 N N . HIS A 1 92 ? -2.864 8.192 4.194 1.00 95.81 92 HIS A N 1
ATOM 747 C CA . HIS A 1 92 ? -2.740 9.525 4.781 1.00 95.81 92 HIS A CA 1
ATOM 748 C C . HIS A 1 92 ? -4.098 10.192 5.013 1.00 95.81 92 HIS A C 1
ATOM 750 O O . HIS A 1 92 ? -4.299 10.843 6.036 1.00 95.81 92 HIS A O 1
ATOM 756 N N . LYS A 1 93 ? -5.041 10.006 4.086 1.00 96.12 93 LYS A N 1
ATOM 757 C CA . LYS A 1 93 ? -6.415 10.520 4.206 1.00 96.12 93 LYS A CA 1
ATOM 758 C C . LYS A 1 93 ? -7.273 9.736 5.198 1.00 96.12 93 LYS A C 1
ATOM 760 O O . LYS A 1 93 ? -8.387 10.155 5.495 1.00 96.12 93 LYS A O 1
ATOM 765 N N . TYR A 1 94 ? -6.793 8.592 5.670 1.00 97.38 94 TYR A N 1
ATOM 766 C CA . TYR A 1 94 ? -7.567 7.663 6.469 1.00 97.38 94 TYR A CA 1
ATOM 767 C C . TYR A 1 94 ? -7.174 7.739 7.951 1.00 97.38 94 TYR A C 1
ATOM 769 O O . TYR A 1 94 ? -6.096 7.328 8.369 1.00 97.38 94 TYR A O 1
ATOM 777 N N . GLU A 1 95 ? -8.094 8.250 8.766 1.00 95.12 95 GLU A N 1
ATOM 778 C CA . GLU A 1 95 ? -7.818 8.699 10.139 1.00 95.12 95 GLU A CA 1
ATOM 779 C C . GLU A 1 95 ? -7.577 7.575 11.158 1.00 95.12 95 GLU A C 1
ATOM 781 O O . GLU A 1 95 ? -7.037 7.821 12.233 1.00 95.12 95 GLU A O 1
ATOM 786 N N . LYS A 1 96 ? -7.988 6.335 10.858 1.00 96.62 96 LYS A N 1
ATOM 787 C CA . LYS A 1 96 ? -7.895 5.214 11.814 1.00 96.62 96 LYS A CA 1
ATOM 788 C C . LYS A 1 96 ? -6.566 4.457 11.728 1.00 96.62 96 LYS A C 1
ATOM 790 O O . LYS A 1 96 ? -6.371 3.499 12.480 1.00 96.62 96 LYS A O 1
ATOM 795 N N . LEU A 1 97 ? -5.677 4.825 10.802 1.00 96.94 97 LEU A N 1
ATOM 796 C CA . LEU A 1 97 ? -4.412 4.123 10.619 1.00 96.94 97 LEU A CA 1
ATOM 797 C C . LEU A 1 97 ? -3.445 4.425 11.769 1.00 96.94 97 LEU A C 1
ATOM 799 O O . LEU A 1 97 ? -3.135 5.576 12.056 1.00 96.94 97 LEU A O 1
ATOM 803 N N . GLN A 1 98 ? -2.947 3.369 12.400 1.00 96.12 98 GLN A N 1
ATOM 804 C CA . GLN A 1 98 ? -2.013 3.426 13.523 1.00 96.12 98 GLN A CA 1
ATOM 805 C C . GLN A 1 98 ? -0.600 3.011 13.117 1.00 96.12 98 GLN A C 1
ATOM 807 O O . GLN A 1 98 ? 0.355 3.419 13.768 1.00 96.12 98 GLN A O 1
ATOM 812 N N . GLU A 1 99 ? -0.458 2.223 12.047 1.00 95.25 99 GLU A N 1
ATOM 813 C CA . GLU A 1 99 ? 0.841 1.739 11.582 1.00 95.25 99 GLU A CA 1
ATOM 814 C C . GLU A 1 99 ? 0.827 1.423 10.079 1.00 95.25 99 GLU A C 1
ATOM 816 O O . GLU A 1 99 ? -0.095 0.777 9.572 1.00 95.25 99 GLU A O 1
ATOM 821 N N . PHE A 1 100 ? 1.872 1.846 9.369 1.00 95.19 100 PHE A N 1
ATOM 822 C CA . PHE A 1 100 ? 2.139 1.475 7.982 1.00 95.19 100 PHE A CA 1
ATOM 823 C C . PHE A 1 100 ? 3.508 0.793 7.897 1.00 95.19 100 PHE A C 1
ATOM 825 O O . PHE A 1 100 ? 4.544 1.453 7.920 1.00 95.19 100 PHE A O 1
ATOM 832 N N . CYS A 1 101 ? 3.528 -0.531 7.790 1.00 92.25 101 CYS A N 1
ATOM 833 C CA . CYS A 1 101 ? 4.748 -1.303 7.592 1.00 92.25 101 CYS A CA 1
ATOM 834 C C . CYS A 1 101 ? 5.057 -1.446 6.105 1.00 92.25 101 CYS A C 1
ATOM 836 O O . CYS A 1 101 ? 4.263 -2.010 5.347 1.00 92.25 101 CYS A O 1
ATOM 838 N N . TYR A 1 102 ? 6.244 -1.013 5.706 1.00 90.12 102 TYR A N 1
ATOM 839 C CA . TYR A 1 102 ? 6.777 -1.222 4.369 1.00 90.12 102 TYR A CA 1
ATOM 840 C C . TYR A 1 102 ? 7.946 -2.206 4.427 1.00 90.12 102 TYR A C 1
ATOM 842 O O . TYR A 1 102 ? 8.949 -1.937 5.087 1.00 90.12 102 TYR A O 1
ATOM 850 N N . ILE A 1 103 ? 7.800 -3.361 3.774 1.00 86.75 103 ILE A N 1
ATOM 851 C CA . ILE A 1 103 ? 8.802 -4.433 3.793 1.00 86.75 103 ILE A CA 1
ATOM 852 C C . ILE A 1 103 ? 9.629 -4.386 2.502 1.00 86.75 103 ILE A C 1
ATOM 854 O O . ILE A 1 103 ? 9.084 -4.612 1.418 1.00 86.75 103 ILE A O 1
ATOM 858 N N . THR A 1 104 ? 10.934 -4.134 2.619 1.00 81.44 104 THR A N 1
ATOM 859 C CA . THR A 1 104 ? 11.910 -4.080 1.514 1.00 81.44 104 THR A CA 1
ATOM 860 C C . THR A 1 104 ? 12.838 -5.297 1.507 1.00 81.44 104 THR A C 1
ATOM 862 O O . THR A 1 104 ? 12.813 -6.123 2.422 1.00 81.44 104 THR A O 1
ATOM 865 N N . ASN A 1 105 ? 13.659 -5.434 0.459 1.00 76.62 105 ASN A N 1
ATOM 866 C CA . ASN A 1 105 ? 14.680 -6.478 0.368 1.00 76.62 105 ASN A CA 1
ATOM 867 C C . ASN A 1 105 ? 16.061 -5.847 0.173 1.00 76.62 105 ASN A C 1
ATOM 869 O O . ASN A 1 105 ? 16.283 -5.130 -0.798 1.00 76.62 105 ASN A O 1
ATOM 873 N N . LYS A 1 106 ? 17.006 -6.164 1.058 1.00 66.88 106 LYS A N 1
ATOM 874 C CA . LYS A 1 106 ? 18.344 -5.559 1.058 1.00 66.88 106 LYS A CA 1
ATOM 875 C C . LYS A 1 106 ? 19.246 -6.014 -0.098 1.00 66.88 106 LYS A C 1
ATOM 877 O O . LYS A 1 106 ? 20.208 -5.332 -0.443 1.00 66.88 106 LYS A O 1
ATOM 882 N N . LYS A 1 107 ? 18.963 -7.166 -0.716 1.00 64.12 107 LYS A N 1
ATOM 883 C CA . LYS A 1 107 ? 19.804 -7.800 -1.753 1.00 64.12 107 LYS A CA 1
ATOM 884 C C . LYS A 1 107 ? 19.533 -7.299 -3.175 1.00 64.12 107 LYS A C 1
ATOM 886 O O . LYS A 1 107 ? 19.908 -7.963 -4.146 1.00 64.12 107 LYS A O 1
ATOM 891 N N . THR A 1 108 ? 18.887 -6.151 -3.345 1.00 63.47 108 THR A N 1
ATOM 892 C CA . THR A 1 108 ? 18.611 -5.611 -4.678 1.00 63.47 108 THR A CA 1
ATOM 893 C C . THR A 1 108 ? 19.873 -5.231 -5.436 1.00 63.47 108 THR A C 1
ATOM 895 O O . THR A 1 108 ? 20.676 -4.430 -4.972 1.00 63.47 108 THR A O 1
ATOM 898 N N . GLN A 1 109 ? 20.012 -5.755 -6.655 1.00 64.50 109 GLN A N 1
ATOM 899 C CA . GLN A 1 109 ? 21.000 -5.263 -7.609 1.00 64.50 109 GLN A CA 1
ATOM 900 C C . GLN A 1 109 ? 20.487 -3.970 -8.253 1.00 64.50 109 GLN A C 1
ATOM 902 O O . GLN A 1 109 ? 19.479 -3.979 -8.967 1.00 64.50 109 GLN A O 1
ATOM 907 N N . ASP A 1 110 ? 21.214 -2.879 -8.030 1.00 66.25 110 ASP A N 1
ATOM 908 C CA . ASP A 1 110 ? 20.853 -1.506 -8.410 1.00 66.25 110 ASP A CA 1
ATOM 909 C C . ASP A 1 110 ? 20.531 -1.292 -9.895 1.00 66.25 110 ASP A C 1
ATOM 911 O O . ASP A 1 110 ? 19.784 -0.382 -10.241 1.00 66.25 110 ASP A O 1
ATOM 915 N N . ILE A 1 111 ? 21.079 -2.129 -10.779 1.00 78.00 111 ILE A N 1
ATOM 916 C CA . ILE A 1 111 ? 20.920 -2.005 -12.236 1.00 78.00 111 ILE A CA 1
ATOM 917 C C . ILE A 1 111 ? 19.656 -2.684 -12.782 1.00 78.00 111 ILE A C 1
ATOM 919 O O . ILE A 1 111 ? 19.378 -2.610 -13.977 1.00 78.00 111 ILE A O 1
ATOM 923 N N . THR A 1 112 ? 18.896 -3.374 -11.931 1.00 82.38 112 THR A N 1
ATOM 924 C CA . THR A 1 112 ? 17.646 -4.033 -12.329 1.00 82.38 112 THR A CA 1
ATOM 925 C C . THR A 1 112 ? 16.459 -3.091 -12.158 1.00 82.38 112 THR A C 1
ATOM 927 O O . THR A 1 112 ? 16.473 -2.207 -11.303 1.00 82.38 112 THR A O 1
ATOM 930 N N . LEU A 1 113 ? 15.381 -3.314 -12.917 1.00 81.50 113 LEU A N 1
ATOM 931 C CA . LEU A 1 113 ? 14.135 -2.563 -12.728 1.00 81.50 113 LEU A CA 1
ATOM 932 C C . LEU A 1 113 ? 13.572 -2.742 -11.303 1.00 81.50 113 LEU A C 1
ATOM 934 O O . LEU A 1 113 ? 13.028 -1.807 -10.722 1.00 81.50 113 LEU A O 1
ATOM 938 N N . PHE A 1 114 ? 13.781 -3.918 -10.707 1.00 80.75 114 PHE A N 1
ATOM 939 C CA . PHE A 1 114 ? 13.466 -4.204 -9.307 1.00 80.75 114 PHE A CA 1
ATOM 940 C C . PHE A 1 114 ? 14.233 -3.286 -8.343 1.00 80.75 114 PHE A C 1
ATOM 942 O O . PHE A 1 114 ? 13.618 -2.596 -7.535 1.00 80.75 114 PHE A O 1
ATOM 949 N N . GLY A 1 115 ? 15.561 -3.198 -8.474 1.00 82.19 115 GLY A N 1
ATOM 950 C CA . GLY A 1 115 ? 16.376 -2.296 -7.652 1.00 82.19 115 GLY A CA 1
ATOM 951 C C . GLY A 1 115 ? 16.026 -0.821 -7.864 1.00 82.19 115 GLY A C 1
ATOM 952 O O . GLY A 1 115 ? 15.851 -0.077 -6.900 1.00 82.19 115 GLY A O 1
ATOM 953 N N . ALA A 1 116 ? 15.844 -0.404 -9.120 1.00 85.50 116 ALA A N 1
ATOM 954 C CA . ALA A 1 116 ? 15.488 0.973 -9.453 1.00 85.50 116 ALA A CA 1
ATOM 955 C C . ALA A 1 116 ? 14.131 1.386 -8.859 1.00 85.50 116 ALA A C 1
ATOM 957 O O . ALA A 1 116 ? 14.006 2.477 -8.301 1.00 85.50 116 ALA A O 1
ATOM 958 N N . THR A 1 117 ? 13.118 0.518 -8.939 1.00 86.25 117 THR A N 1
ATOM 959 C CA . THR A 1 117 ? 11.794 0.800 -8.362 1.00 86.25 117 THR A CA 1
ATOM 960 C C . THR A 1 117 ? 11.839 0.864 -6.837 1.00 86.25 117 THR A C 1
ATOM 962 O O . THR A 1 117 ? 11.293 1.816 -6.287 1.00 86.25 117 THR A O 1
ATOM 965 N N . GLN A 1 118 ? 12.553 -0.046 -6.160 1.00 82.19 118 GLN A N 1
ATOM 966 C CA . GLN A 1 118 ? 12.744 0.016 -4.702 1.00 82.19 118 GLN A CA 1
ATOM 967 C C . GLN A 1 118 ? 13.372 1.333 -4.252 1.00 82.19 118 GLN A C 1
ATOM 969 O O . GLN A 1 118 ? 12.801 2.026 -3.409 1.00 82.19 118 GLN A O 1
ATOM 974 N N . LYS A 1 119 ? 14.485 1.728 -4.878 1.00 85.12 119 LYS A N 1
ATOM 975 C CA . LYS A 1 119 ? 15.151 3.001 -4.567 1.00 85.12 119 LYS A CA 1
ATOM 976 C C . LYS A 1 119 ? 14.278 4.214 -4.861 1.00 85.12 119 LYS A C 1
ATOM 978 O O . LYS A 1 119 ? 14.349 5.212 -4.154 1.00 85.12 119 LYS A O 1
ATOM 983 N N . SER A 1 120 ? 13.429 4.133 -5.885 1.00 87.50 120 SER A N 1
ATOM 984 C CA . SER A 1 120 ? 12.502 5.219 -6.223 1.00 87.50 120 SER A CA 1
ATOM 985 C C . SER A 1 120 ? 11.423 5.429 -5.154 1.00 87.50 120 SER A C 1
ATOM 987 O O . SER A 1 120 ? 10.872 6.522 -5.066 1.00 87.50 120 SER A O 1
ATOM 989 N N . ILE A 1 121 ? 11.128 4.420 -4.327 1.00 88.69 121 ILE A N 1
ATOM 990 C CA . ILE A 1 121 ? 10.107 4.493 -3.271 1.00 88.69 121 ILE A CA 1
ATOM 991 C C . ILE A 1 121 ? 10.619 5.162 -1.998 1.00 88.69 121 ILE A C 1
ATOM 993 O O . ILE A 1 121 ? 9.838 5.802 -1.298 1.00 88.69 121 ILE A O 1
ATOM 997 N N . GLU A 1 122 ? 11.917 5.100 -1.716 1.00 86.31 122 GLU A N 1
ATOM 998 C CA . GLU A 1 122 ? 12.516 5.772 -0.557 1.00 86.31 122 GLU A CA 1
ATOM 999 C C . GLU A 1 122 ? 12.170 7.272 -0.466 1.00 86.31 122 GLU A C 1
ATOM 1001 O O . GLU A 1 122 ? 11.629 7.685 0.567 1.00 86.31 122 GLU A O 1
ATOM 1006 N N . PRO A 1 123 ? 12.384 8.105 -1.509 1.00 90.19 123 PRO A N 1
ATOM 1007 C CA . PRO A 1 123 ? 12.007 9.515 -1.443 1.00 90.19 123 PRO A CA 1
ATOM 1008 C C . PRO A 1 123 ? 10.489 9.702 -1.335 1.00 90.19 123 PRO A C 1
ATOM 1010 O O . PRO A 1 123 ? 10.037 10.656 -0.708 1.00 90.19 123 PRO A O 1
ATOM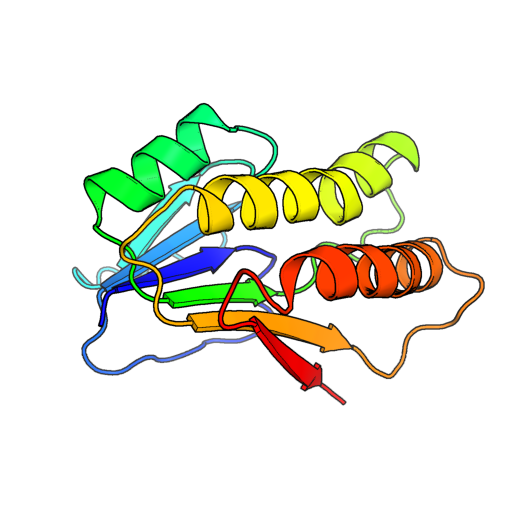 1013 N N . ILE A 1 124 ? 9.690 8.787 -1.896 1.00 91.69 124 ILE A N 1
ATOM 1014 C CA . ILE A 1 124 ? 8.228 8.832 -1.783 1.00 91.69 124 ILE A CA 1
ATOM 1015 C C . ILE A 1 124 ? 7.822 8.640 -0.320 1.00 91.69 124 ILE A C 1
ATOM 1017 O O . ILE A 1 124 ? 7.063 9.448 0.207 1.00 91.69 124 ILE A O 1
ATOM 1021 N N . ILE A 1 125 ? 8.362 7.629 0.361 1.00 90.25 125 ILE A N 1
ATOM 1022 C CA . ILE A 1 125 ? 8.083 7.367 1.780 1.00 90.25 125 ILE A CA 1
ATOM 1023 C C . ILE A 1 125 ? 8.503 8.552 2.654 1.00 90.25 125 ILE A C 1
ATOM 1025 O O . ILE A 1 125 ? 7.743 8.968 3.530 1.00 90.25 125 ILE A O 1
ATOM 1029 N N . GLN A 1 126 ? 9.657 9.165 2.375 1.00 89.06 126 GLN A N 1
ATOM 1030 C CA . GLN A 1 126 ? 10.120 10.345 3.114 1.00 89.06 126 GLN A CA 1
ATOM 1031 C C . GLN A 1 126 ? 9.108 11.505 3.094 1.00 89.06 126 GLN A C 1
ATOM 1033 O O . GLN A 1 126 ? 8.958 12.189 4.107 1.00 89.06 126 GLN A O 1
ATOM 1038 N N . LEU A 1 127 ? 8.354 11.695 2.003 1.00 93.06 127 LEU A N 1
ATOM 103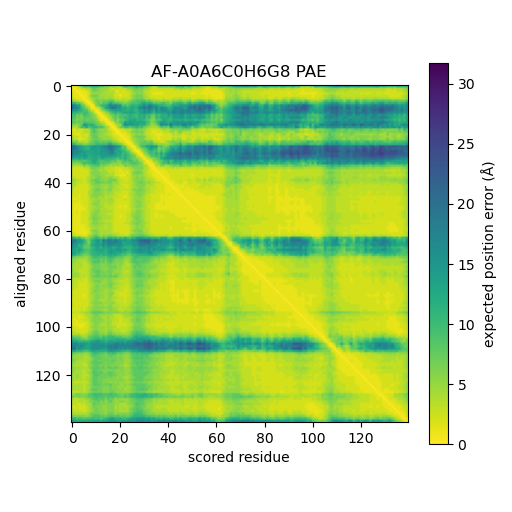9 C CA . LEU A 1 127 ? 7.301 12.722 1.917 1.00 93.06 127 LEU A CA 1
ATOM 1040 C C . LEU A 1 127 ? 6.108 12.464 2.855 1.00 93.06 127 LEU A C 1
ATOM 1042 O O . LEU A 1 127 ? 5.349 13.395 3.159 1.00 93.06 127 LEU A O 1
ATOM 1046 N N . TYR A 1 128 ? 5.932 11.220 3.307 1.00 94.25 128 TYR A N 1
ATOM 1047 C CA . TYR A 1 128 ? 4.844 10.796 4.187 1.00 94.25 128 TYR A CA 1
ATOM 1048 C C . TYR A 1 128 ? 5.299 10.469 5.617 1.00 94.25 128 TYR A C 1
ATOM 1050 O O . TYR A 1 128 ? 4.438 10.352 6.483 1.00 94.25 128 TYR A O 1
ATOM 1058 N N . ASN A 1 129 ? 6.602 10.409 5.915 1.00 88.06 129 ASN A N 1
ATOM 1059 C CA . ASN A 1 129 ? 7.116 10.060 7.253 1.00 88.06 129 ASN A CA 1
ATOM 1060 C C . ASN A 1 129 ? 6.586 10.950 8.392 1.00 88.06 129 ASN A C 1
ATOM 1062 O O . ASN A 1 129 ? 6.389 10.473 9.502 1.00 88.06 129 ASN A O 1
ATOM 1066 N N . ASN A 1 130 ? 6.315 12.232 8.127 1.00 90.44 130 ASN A N 1
ATOM 1067 C CA . ASN A 1 130 ? 5.745 13.147 9.130 1.00 90.44 130 ASN A CA 1
ATOM 1068 C C . ASN A 1 130 ? 4.206 13.136 9.158 1.00 90.44 130 ASN A C 1
ATOM 1070 O O . ASN A 1 130 ? 3.595 13.845 9.953 1.00 90.44 130 ASN A O 1
ATOM 1074 N N . LYS A 1 131 ? 3.579 12.397 8.240 1.00 93.44 131 LYS A N 1
ATOM 1075 C CA . LYS A 1 131 ? 2.129 12.375 8.006 1.00 93.44 131 LYS A CA 1
ATOM 1076 C C . LYS A 1 131 ? 1.496 11.033 8.354 1.00 93.44 131 LYS A C 1
ATOM 1078 O O . LYS A 1 131 ? 0.280 10.959 8.500 1.00 93.44 131 LYS A O 1
ATOM 1083 N N . LEU A 1 132 ? 2.308 9.983 8.420 1.00 95.12 132 LEU A N 1
ATOM 1084 C CA . LEU A 1 132 ? 1.897 8.609 8.625 1.00 95.12 132 LEU A CA 1
ATOM 1085 C C . LEU A 1 132 ? 2.859 7.906 9.589 1.00 95.12 132 LEU A C 1
ATOM 1087 O O . LEU A 1 132 ? 4.061 8.168 9.542 1.00 95.12 132 LEU A O 1
ATOM 1091 N N . PRO A 1 133 ? 2.361 6.972 10.414 1.00 94.38 133 PRO A N 1
ATOM 1092 C CA . PRO A 1 133 ? 3.186 6.141 11.286 1.00 94.38 133 PRO A CA 1
ATOM 1093 C C . PRO A 1 133 ? 3.888 5.038 10.475 1.00 94.38 133 PRO A C 1
ATOM 1095 O O . PRO A 1 133 ? 3.510 3.867 10.530 1.00 94.38 133 PRO A O 1
ATOM 1098 N N . ILE A 1 134 ? 4.871 5.423 9.657 1.00 94.94 134 ILE A N 1
ATOM 1099 C CA . ILE A 1 134 ? 5.577 4.510 8.752 1.00 94.94 134 ILE A CA 1
ATOM 1100 C C . ILE A 1 134 ? 6.719 3.800 9.482 1.00 94.94 134 ILE A C 1
ATOM 1102 O O . ILE A 1 134 ? 7.550 4.435 10.130 1.00 94.94 134 ILE A O 1
ATOM 1106 N N . ILE A 1 135 ? 6.789 2.481 9.313 1.00 92.31 135 ILE A N 1
ATOM 1107 C CA . ILE A 1 135 ? 7.898 1.634 9.751 1.00 92.31 135 ILE A CA 1
ATOM 1108 C C . ILE A 1 135 ? 8.439 0.894 8.530 1.00 92.31 135 ILE A C 1
ATOM 1110 O O . ILE A 1 135 ? 7.691 0.218 7.824 1.00 92.31 135 ILE A O 1
ATOM 1114 N N . ILE A 1 136 ? 9.741 1.012 8.281 1.00 88.94 136 ILE A N 1
ATOM 1115 C CA . ILE A 1 136 ? 10.420 0.294 7.201 1.00 88.94 136 ILE A CA 1
ATOM 1116 C C . ILE A 1 136 ? 11.121 -0.921 7.805 1.00 88.94 136 ILE A C 1
ATOM 1118 O O . ILE A 1 136 ? 11.896 -0.779 8.750 1.00 88.94 136 ILE A O 1
ATOM 1122 N N . TYR A 1 137 ? 10.855 -2.102 7.254 1.00 86.75 137 TYR A N 1
ATOM 1123 C CA . TYR A 1 137 ? 11.562 -3.332 7.597 1.00 86.75 137 TYR A CA 1
ATOM 1124 C C . TYR A 1 137 ? 12.353 -3.816 6.391 1.00 86.75 137 TYR A C 1
ATOM 1126 O O . TYR A 1 137 ? 11.782 -4.069 5.333 1.00 86.75 137 TYR A O 1
ATOM 1134 N N . GLU A 1 138 ? 13.654 -3.996 6.570 1.00 80.75 138 GLU A N 1
ATOM 1135 C CA . GLU A 1 138 ? 14.508 -4.650 5.583 1.00 80.75 138 GLU A CA 1
ATOM 1136 C C . GLU A 1 138 ? 14.545 -6.150 5.872 1.00 80.75 138 GLU A C 1
ATOM 1138 O O . GLU A 1 138 ? 14.872 -6.559 6.987 1.00 80.75 138 GLU A O 1
ATOM 1143 N N . ASN A 1 139 ? 14.201 -6.971 4.879 1.00 71.25 139 ASN A N 1
ATOM 1144 C CA . ASN A 1 139 ? 14.407 -8.414 4.947 1.00 71.25 139 ASN A CA 1
ATOM 1145 C C . ASN A 1 139 ? 15.719 -8.793 4.236 1.00 71.25 139 ASN A C 1
ATOM 1147 O O . ASN A 1 139 ? 16.016 -8.258 3.157 1.00 71.25 139 ASN A O 1
ATOM 1151 N N . ASP A 1 140 ? 16.480 -9.703 4.847 1.00 57.78 140 ASP A N 1
ATOM 1152 C CA . ASP A 1 140 ? 17.769 -10.208 4.348 1.00 57.78 140 ASP A CA 1
ATOM 1153 C C . ASP A 1 140 ? 17.613 -11.380 3.366 1.00 57.78 140 ASP A C 1
ATOM 1155 O O . ASP A 1 140 ? 16.719 -12.239 3.527 1.00 57.78 140 ASP A O 1
#

Nearest PDB structures (foldseek):
  5u4q-assembly1_B  TM=7.503E-01  e=2.216E-06  Klebsiella pneumoniae
  2q1w-assembly1_B  TM=7.238E-01  e=3.931E-06  Bordetella bronchiseptica
  2q1w-assembly1_C  TM=7.109E-01  e=6.141E-06  Bordetella bronchiseptica
  2q1w-assembly2_A-2  TM=7.057E-01  e=1.023E-05  Bordetella bronchiseptica
  8gym-assembly1_a9  TM=7.544E-01  e=2.614E-03  Tetrahymena thermophila SB210

Solvent-accessible surface area (backbone atoms only — not comparable to full-atom values): 8120 Å² total; per-residue (Å²): 101,27,36,36,40,35,44,60,81,89,63,95,80,83,68,86,87,35,43,37,36,35,44,29,84,89,87,80,87,69,96,46,91,46,54,45,82,39,82,52,56,59,76,36,63,68,57,51,53,46,50,42,63,75,64,55,33,27,32,38,40,37,35,63,52,80,84,69,82,87,58,56,73,64,56,49,43,44,62,55,46,50,15,49,51,48,48,52,56,54,48,59,75,38,87,63,58,67,37,36,36,41,38,46,63,72,83,55,55,69,91,38,74,63,24,45,47,56,62,59,42,53,66,56,50,61,78,38,54,92,65,41,57,66,44,80,44,76,44,130